Protein AF-A0AAU8MZU2-F1 (afdb_monomer_lite)

Structure (mmCIF, N/CA/C/O backbone):
data_AF-A0AAU8MZU2-F1
#
_entry.id   AF-A0AAU8MZU2-F1
#
loop_
_atom_site.group_PDB
_atom_site.id
_atom_site.type_symbol
_atom_site.label_atom_id
_atom_site.label_alt_id
_atom_site.label_comp_id
_atom_site.label_asym_id
_atom_site.label_entity_id
_atom_site.label_seq_id
_atom_site.pdbx_PDB_ins_code
_atom_site.Cartn_x
_atom_site.Cartn_y
_atom_site.Cartn_z
_atom_site.occupancy
_atom_site.B_iso_or_equiv
_atom_site.auth_seq_id
_atom_site.auth_comp_id
_atom_site.auth_asym_id
_atom_site.auth_atom_id
_atom_site.pdbx_PDB_model_num
ATOM 1 N N . MET A 1 1 ? 0.262 -2.404 -111.225 1.00 44.47 1 MET A N 1
ATOM 2 C CA . MET A 1 1 ? 1.411 -1.613 -111.711 1.00 44.47 1 MET A CA 1
ATOM 3 C C . MET A 1 1 ? 2.663 -2.277 -111.158 1.00 44.47 1 MET A C 1
ATOM 5 O O . MET A 1 1 ? 2.603 -2.754 -110.036 1.00 44.47 1 MET A O 1
ATOM 9 N N . SER A 1 2 ? 3.676 -2.430 -112.000 1.00 45.12 2 SER A N 1
ATOM 10 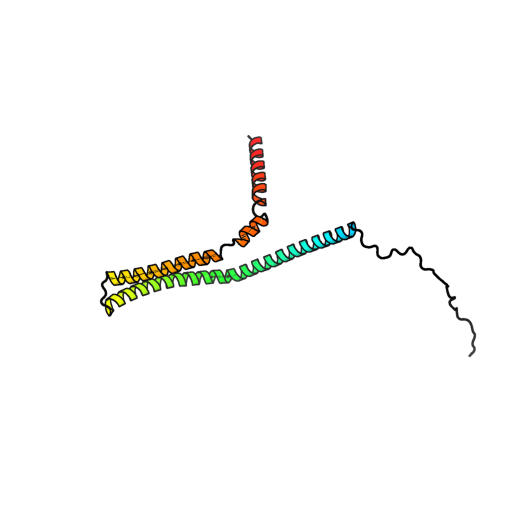C CA . SER A 1 2 ? 4.765 -3.415 -111.975 1.00 45.12 2 SER A CA 1
ATOM 11 C C . SER A 1 2 ? 5.659 -3.497 -110.721 1.00 45.12 2 SER A C 1
ATOM 13 O O . SER A 1 2 ? 5.912 -2.491 -110.067 1.00 45.12 2 SER A O 1
ATOM 15 N N . ASP A 1 3 ? 6.155 -4.718 -110.480 1.00 65.69 3 ASP A N 1
ATOM 16 C CA . ASP A 1 3 ? 7.274 -5.171 -109.615 1.00 65.69 3 ASP A CA 1
ATOM 17 C C . ASP A 1 3 ? 8.635 -4.596 -110.112 1.00 65.69 3 ASP A C 1
ATOM 19 O O . ASP A 1 3 ? 8.694 -4.232 -111.297 1.00 65.69 3 ASP A O 1
ATOM 23 N N . PRO A 1 4 ? 9.727 -4.497 -109.304 1.00 55.31 4 PRO A N 1
ATOM 24 C CA . PRO A 1 4 ? 10.577 -5.682 -109.060 1.00 55.31 4 PRO A CA 1
ATOM 25 C C . PRO A 1 4 ? 11.345 -5.761 -107.703 1.00 55.31 4 PRO A C 1
ATOM 27 O O . PRO A 1 4 ? 11.986 -4.810 -107.267 1.00 55.31 4 PRO A O 1
ATOM 30 N N . HIS A 1 5 ? 11.373 -6.962 -107.106 1.00 52.97 5 HIS A N 1
ATOM 31 C CA . HIS A 1 5 ? 12.570 -7.801 -106.814 1.00 52.97 5 HIS A CA 1
ATOM 32 C C . HIS A 1 5 ? 13.857 -7.095 -106.280 1.00 52.97 5 HIS A C 1
ATOM 34 O O . HIS A 1 5 ? 14.488 -6.348 -107.024 1.00 52.97 5 HIS A O 1
ATOM 40 N N . ARG A 1 6 ? 14.385 -7.346 -105.057 1.00 59.88 6 ARG A N 1
ATOM 41 C CA . ARG A 1 6 ? 15.261 -8.480 -104.606 1.00 59.88 6 ARG A CA 1
ATOM 42 C C . ARG A 1 6 ? 16.044 -8.028 -103.320 1.00 59.88 6 ARG A C 1
ATOM 44 O O . ARG A 1 6 ? 16.143 -6.816 -103.148 1.00 59.88 6 ARG A O 1
ATOM 51 N N . PRO A 1 7 ? 16.823 -8.870 -102.594 1.00 53.62 7 PRO A N 1
ATOM 52 C CA . PRO A 1 7 ? 16.552 -10.109 -101.843 1.00 53.62 7 PRO A CA 1
ATOM 53 C C . PRO A 1 7 ? 16.644 -9.936 -100.304 1.00 53.62 7 PRO A C 1
ATOM 55 O O . PRO A 1 7 ? 17.132 -8.934 -99.796 1.00 53.62 7 PRO A O 1
ATOM 58 N N . ALA A 1 8 ? 16.212 -10.978 -99.591 1.00 55.25 8 ALA A N 1
ATOM 59 C CA . ALA A 1 8 ? 16.469 -11.220 -98.176 1.00 55.25 8 ALA A CA 1
ATOM 60 C C . ALA A 1 8 ? 17.963 -11.462 -97.885 1.00 55.25 8 ALA A C 1
ATOM 62 O O . ALA A 1 8 ? 18.611 -12.225 -98.605 1.00 55.25 8 ALA A O 1
ATOM 63 N N . ASP A 1 9 ? 18.462 -10.860 -96.807 1.00 55.72 9 ASP A N 1
ATOM 64 C CA . ASP A 1 9 ? 19.690 -11.283 -96.139 1.00 55.72 9 ASP A CA 1
ATOM 65 C C . ASP A 1 9 ? 19.346 -12.462 -95.216 1.00 55.72 9 ASP A C 1
ATOM 67 O O . ASP A 1 9 ? 18.682 -12.294 -94.191 1.00 55.72 9 ASP A O 1
ATOM 71 N N . ASP A 1 10 ? 19.764 -13.666 -95.605 1.00 56.38 10 ASP A N 1
ATOM 72 C CA . ASP A 1 10 ? 19.831 -14.816 -94.703 1.00 56.38 10 ASP A CA 1
ATOM 73 C C . ASP A 1 10 ? 20.966 -14.583 -93.688 1.00 56.38 10 ASP A C 1
ATOM 75 O O . ASP A 1 10 ? 22.103 -14.319 -94.097 1.00 56.38 10 ASP A O 1
ATOM 79 N N . PRO A 1 11 ? 20.724 -14.709 -92.371 1.00 58.66 11 PRO A N 1
ATOM 80 C CA . PRO A 1 11 ? 21.806 -14.764 -91.403 1.00 58.66 11 PRO A CA 1
ATOM 81 C C . PRO A 1 11 ? 22.527 -16.112 -91.532 1.00 58.66 11 PRO A C 1
ATOM 83 O O . PRO A 1 11 ? 21.936 -17.177 -91.350 1.00 58.66 11 PRO A O 1
ATOM 86 N N . ALA A 1 12 ? 23.822 -16.061 -91.843 1.00 55.22 12 ALA A N 1
ATOM 87 C CA . ALA A 1 12 ? 24.700 -17.222 -91.777 1.00 55.22 12 ALA A CA 1
ATOM 88 C C . ALA A 1 12 ? 24.710 -17.813 -90.348 1.00 55.22 12 ALA A C 1
ATOM 90 O O . ALA A 1 12 ? 24.671 -17.049 -89.377 1.00 55.22 12 ALA A O 1
ATOM 91 N N . PRO A 1 13 ? 24.776 -19.147 -90.195 1.00 53.62 13 PRO A N 1
ATOM 92 C CA . PRO A 1 13 ? 24.923 -19.775 -88.893 1.00 53.62 13 PRO A CA 1
ATOM 93 C C . PRO A 1 13 ? 26.372 -19.594 -88.431 1.00 53.62 13 PRO A C 1
ATOM 95 O O . PRO A 1 13 ? 27.295 -20.091 -89.073 1.00 53.62 13 PRO A O 1
ATOM 98 N N . ASP A 1 14 ? 26.575 -18.852 -87.343 1.00 52.12 14 ASP A N 1
ATOM 99 C CA . ASP A 1 14 ? 27.867 -18.831 -86.660 1.00 52.12 14 ASP A CA 1
ATOM 100 C C . ASP A 1 14 ? 27.969 -20.090 -85.795 1.00 52.12 14 ASP A C 1
ATOM 102 O O . ASP A 1 14 ? 27.349 -20.222 -84.733 1.00 52.12 14 ASP A O 1
ATOM 106 N N . ASP A 1 15 ? 28.688 -21.061 -86.345 1.00 47.25 15 ASP A N 1
ATOM 107 C CA . ASP A 1 15 ? 29.055 -22.308 -85.709 1.00 47.25 15 ASP A CA 1
ATOM 108 C C . ASP A 1 15 ? 29.971 -22.050 -84.504 1.00 47.25 15 ASP A C 1
ATOM 110 O O . ASP A 1 15 ? 31.074 -21.523 -84.621 1.00 47.25 15 ASP A O 1
ATOM 114 N N . GLY A 1 16 ? 29.560 -22.561 -83.343 1.00 50.94 16 GLY A N 1
ATOM 115 C CA . GLY A 1 16 ? 30.505 -23.134 -82.387 1.00 50.94 16 GLY A CA 1
ATOM 116 C C . GLY A 1 16 ? 31.412 -22.160 -81.634 1.00 50.94 16 GLY A C 1
ATOM 117 O O . GLY A 1 16 ? 32.631 -22.332 -81.627 1.00 50.94 16 GLY A O 1
ATOM 118 N N . ALA A 1 17 ? 30.830 -21.247 -80.855 1.00 45.84 17 ALA A N 1
ATOM 119 C CA . ALA A 1 17 ? 31.526 -20.716 -79.686 1.00 45.84 17 ALA A CA 1
ATOM 120 C C . ALA A 1 17 ? 31.636 -21.825 -78.621 1.00 45.84 17 ALA A C 1
ATOM 122 O O . ALA A 1 17 ? 30.705 -22.090 -77.857 1.00 45.84 17 ALA A O 1
ATOM 123 N N . ALA A 1 18 ? 32.778 -22.514 -78.607 1.00 51.91 18 ALA A N 1
ATOM 124 C CA . ALA A 1 18 ? 33.182 -23.385 -77.510 1.00 51.91 18 ALA A CA 1
ATOM 125 C C . ALA A 1 18 ? 33.052 -22.631 -76.167 1.00 51.91 18 ALA A C 1
ATOM 127 O O . ALA A 1 18 ? 33.383 -21.444 -76.112 1.00 51.91 18 ALA A O 1
ATOM 128 N N . PRO A 1 19 ? 32.586 -23.276 -75.081 1.00 50.50 19 PRO A N 1
ATOM 129 C CA . PRO A 1 19 ? 32.514 -22.621 -73.785 1.00 50.50 19 PRO A CA 1
ATOM 130 C C . PRO A 1 19 ? 33.933 -22.279 -73.321 1.00 50.50 19 PRO A C 1
ATOM 132 O O . PRO A 1 19 ? 34.752 -23.163 -73.071 1.00 50.50 19 PRO A O 1
ATOM 135 N N . ASP A 1 20 ? 34.214 -20.983 -73.237 1.00 51.41 20 ASP A N 1
ATOM 136 C CA . ASP A 1 20 ? 35.425 -20.426 -72.646 1.00 51.41 20 ASP A CA 1
ATOM 137 C C . ASP A 1 20 ? 35.563 -20.929 -71.190 1.00 51.41 20 ASP A C 1
ATOM 139 O O . ASP A 1 20 ? 34.671 -20.677 -70.371 1.00 51.41 20 ASP A O 1
ATOM 143 N N . PRO A 1 21 ? 36.640 -21.651 -70.820 1.00 51.25 21 PRO A N 1
ATOM 144 C CA . PRO A 1 21 ? 36.820 -22.159 -69.462 1.00 51.25 21 PRO A CA 1
ATOM 145 C C . PRO A 1 21 ? 37.228 -21.074 -68.444 1.00 51.25 21 PRO A C 1
ATOM 147 O O . PRO A 1 21 ? 37.642 -21.413 -67.336 1.00 51.25 21 PRO A O 1
ATOM 150 N N . ALA A 1 22 ? 37.108 -19.782 -68.770 1.00 52.62 22 ALA A N 1
ATOM 151 C CA . ALA A 1 22 ? 37.523 -18.679 -67.902 1.00 52.62 22 ALA A CA 1
ATOM 152 C C . ALA A 1 22 ? 36.392 -17.743 -67.433 1.00 52.62 22 ALA A C 1
ATOM 154 O O . ALA A 1 22 ? 36.672 -16.633 -66.977 1.00 52.62 22 ALA A O 1
ATOM 155 N N . ALA A 1 23 ? 35.125 -18.169 -67.451 1.00 48.69 23 ALA A N 1
ATOM 156 C CA . ALA A 1 23 ? 34.105 -17.487 -66.654 1.00 48.69 23 ALA A CA 1
ATOM 157 C C . ALA A 1 23 ? 34.393 -17.754 -65.163 1.00 48.69 23 ALA A C 1
ATOM 159 O O . ALA A 1 23 ? 34.381 -18.919 -64.754 1.00 48.69 23 ALA A O 1
ATOM 160 N N . PRO A 1 24 ? 34.649 -16.736 -64.315 1.00 52.09 24 PRO A N 1
ATOM 161 C CA . PRO A 1 24 ? 34.700 -16.954 -62.881 1.00 52.09 24 PRO A CA 1
ATOM 162 C C . PRO A 1 24 ? 33.301 -17.405 -62.457 1.00 52.09 24 PRO A C 1
ATOM 164 O O . PRO A 1 24 ? 32.392 -16.588 -62.319 1.00 52.09 24 PRO A O 1
ATOM 167 N N . GLY A 1 25 ? 33.114 -18.716 -62.273 1.00 50.75 25 GLY A N 1
ATOM 168 C CA . GLY A 1 25 ? 31.979 -19.236 -61.518 1.00 50.75 25 GLY A CA 1
ATOM 169 C C . GLY A 1 25 ? 31.920 -18.505 -60.176 1.00 50.75 25 GLY A C 1
ATOM 170 O O . GLY A 1 25 ? 32.970 -18.030 -59.730 1.00 50.75 25 GLY A O 1
ATOM 171 N N . PRO A 1 26 ? 30.734 -18.352 -59.556 1.00 55.50 26 PRO A N 1
ATOM 172 C CA . PRO A 1 26 ? 30.577 -17.580 -58.327 1.00 55.50 26 PRO A CA 1
ATOM 173 C C . PRO A 1 26 ? 31.650 -18.023 -57.335 1.00 55.50 26 PRO A C 1
ATOM 175 O O . PRO A 1 26 ? 31.585 -19.131 -56.800 1.00 55.50 26 PRO A O 1
ATOM 178 N N . ARG A 1 27 ? 32.707 -17.207 -57.179 1.00 60.97 27 ARG A N 1
ATOM 179 C CA . ARG A 1 27 ? 33.799 -17.531 -56.268 1.00 60.97 27 ARG A CA 1
ATOM 180 C C . ARG A 1 27 ? 33.132 -17.571 -54.913 1.00 60.97 27 ARG A C 1
ATOM 182 O O . ARG A 1 27 ? 32.550 -16.571 -54.498 1.00 60.97 27 ARG A O 1
ATOM 189 N N . SER A 1 28 ? 33.169 -18.733 -54.271 1.00 60.84 28 SER A N 1
ATOM 190 C CA . SER A 1 28 ? 32.802 -18.850 -52.867 1.00 60.84 28 SER A CA 1
ATOM 191 C C . SER A 1 28 ? 33.482 -17.690 -52.133 1.00 60.84 28 SER A C 1
ATOM 193 O O . SER A 1 28 ? 34.701 -17.551 -52.304 1.00 60.84 28 SER A O 1
ATOM 195 N N . PRO A 1 29 ? 32.718 -16.832 -51.434 1.00 69.88 29 PRO A N 1
ATOM 196 C CA . PRO A 1 29 ? 33.232 -15.585 -50.891 1.00 69.88 29 PRO A CA 1
ATOM 197 C C . PRO A 1 29 ? 34.502 -15.864 -50.100 1.00 69.88 29 PRO A C 1
ATOM 199 O O . PRO A 1 29 ? 34.588 -16.850 -49.358 1.00 69.88 29 PRO A O 1
ATOM 202 N N . SER A 1 30 ? 35.520 -15.033 -50.309 1.00 81.56 30 SER A N 1
ATOM 203 C CA . SER A 1 30 ? 36.749 -15.171 -49.541 1.00 81.56 30 SER A CA 1
ATOM 204 C C . SER A 1 30 ? 36.427 -14.979 -48.055 1.00 81.56 30 SER A C 1
ATOM 206 O O . SER A 1 30 ? 35.519 -14.237 -47.688 1.00 81.56 30 SER A O 1
ATOM 208 N N . ILE A 1 31 ? 37.161 -15.656 -47.172 1.00 82.62 31 ILE A N 1
ATOM 209 C CA . ILE A 1 31 ? 36.933 -15.577 -45.718 1.00 82.62 31 ILE A CA 1
ATOM 210 C C . ILE A 1 31 ? 36.979 -14.124 -45.209 1.00 82.62 31 ILE A C 1
ATOM 212 O O . ILE A 1 31 ? 36.244 -13.769 -44.293 1.00 82.62 31 ILE A O 1
ATOM 216 N N . GLU A 1 32 ? 37.794 -13.273 -45.836 1.00 87.06 32 GLU A N 1
ATOM 217 C CA . GLU A 1 32 ? 37.866 -11.837 -45.550 1.00 87.06 32 GLU A CA 1
ATOM 218 C C . GLU A 1 32 ? 36.572 -11.094 -45.935 1.00 87.06 32 GLU A C 1
ATOM 220 O O . GLU A 1 32 ? 36.116 -10.231 -45.187 1.00 87.06 32 GLU A O 1
ATOM 225 N N . GLU A 1 33 ? 35.946 -11.438 -47.065 1.00 80.88 33 GLU A N 1
ATOM 226 C CA . GLU A 1 33 ? 34.652 -10.876 -47.483 1.00 80.88 33 GLU A CA 1
ATOM 227 C C . GLU A 1 33 ? 33.522 -11.345 -46.562 1.00 80.88 33 GLU A C 1
ATOM 229 O O . GLU A 1 33 ? 32.758 -10.513 -46.080 1.00 80.88 33 GLU A O 1
ATOM 234 N N . ALA A 1 34 ? 33.482 -12.637 -46.218 1.00 84.19 34 ALA A N 1
ATOM 235 C CA . ALA A 1 34 ? 32.515 -13.172 -45.259 1.00 84.19 34 ALA A CA 1
ATOM 236 C C . ALA A 1 34 ? 32.674 -12.533 -43.865 1.00 84.19 34 ALA A C 1
ATOM 238 O O . ALA A 1 34 ? 31.690 -12.234 -43.192 1.00 84.19 34 ALA A O 1
ATOM 239 N N . TYR A 1 35 ? 33.912 -12.269 -43.429 1.00 87.19 35 TYR A N 1
ATOM 240 C CA . TYR A 1 35 ? 34.180 -11.574 -42.169 1.00 87.19 35 TYR A CA 1
ATOM 241 C C . TYR A 1 35 ? 33.708 -10.117 -42.196 1.00 87.19 35 TYR A C 1
ATOM 243 O O . TYR A 1 35 ? 33.117 -9.643 -41.223 1.00 87.19 35 TYR A O 1
ATOM 251 N N . ARG A 1 36 ? 33.938 -9.400 -43.303 1.00 86.38 36 ARG A N 1
ATOM 252 C CA . ARG A 1 36 ? 33.442 -8.026 -43.477 1.00 86.38 36 ARG A CA 1
ATOM 253 C C . ARG A 1 36 ? 31.925 -7.982 -43.479 1.00 86.38 36 ARG A C 1
ATOM 255 O O . ARG A 1 36 ? 31.370 -7.161 -42.764 1.00 86.38 36 ARG A O 1
ATOM 262 N N . GLU A 1 37 ? 31.279 -8.901 -44.183 1.00 87.75 37 GLU A N 1
ATOM 263 C CA . GLU A 1 37 ? 29.823 -9.006 -44.231 1.00 87.75 37 GLU A CA 1
ATOM 264 C C . GLU A 1 37 ? 29.226 -9.287 -42.843 1.00 87.75 37 GLU A C 1
ATOM 266 O O . GLU A 1 37 ? 28.314 -8.587 -42.413 1.00 87.75 37 GLU A O 1
ATOM 271 N N . ILE A 1 38 ? 29.801 -10.223 -42.077 1.00 89.19 38 ILE A N 1
ATOM 272 C CA . ILE A 1 38 ? 29.372 -10.509 -40.695 1.00 89.19 38 ILE A CA 1
ATOM 273 C C . ILE A 1 38 ? 29.588 -9.299 -39.778 1.00 89.19 38 ILE A C 1
ATOM 275 O O . ILE A 1 38 ? 28.743 -8.994 -38.935 1.00 89.19 38 ILE A O 1
ATOM 279 N N . ARG A 1 39 ? 30.719 -8.600 -39.916 1.00 88.44 39 ARG A N 1
ATOM 280 C CA . ARG A 1 39 ? 31.023 -7.402 -39.124 1.00 88.44 39 ARG A CA 1
ATOM 281 C C . ARG A 1 39 ? 30.059 -6.265 -39.447 1.00 88.44 39 ARG A C 1
ATOM 283 O O . ARG A 1 39 ? 29.599 -5.588 -38.529 1.00 88.44 39 ARG A O 1
ATOM 290 N N . ASP A 1 40 ? 29.780 -6.046 -40.723 1.00 91.75 40 ASP A N 1
ATOM 291 C CA . ASP A 1 40 ? 28.937 -4.952 -41.188 1.00 91.75 40 ASP A CA 1
ATOM 292 C C . ASP A 1 40 ? 27.469 -5.235 -40.811 1.00 91.75 40 ASP A C 1
ATOM 294 O O . ASP A 1 40 ? 26.837 -4.387 -40.182 1.00 91.75 40 ASP A O 1
ATOM 298 N N . ALA A 1 41 ? 26.993 -6.475 -40.978 1.00 87.81 41 ALA A N 1
ATOM 299 C CA . ALA A 1 41 ? 25.694 -6.924 -40.466 1.00 87.81 41 ALA A CA 1
ATOM 300 C C . ALA A 1 41 ? 25.595 -6.836 -38.929 1.00 87.81 41 ALA A C 1
ATOM 302 O O . ALA A 1 41 ? 24.558 -6.470 -38.374 1.00 87.81 41 ALA A O 1
ATOM 303 N N . GLY A 1 42 ? 26.680 -7.137 -38.208 1.00 85.06 42 GLY A N 1
ATOM 304 C CA . GLY A 1 42 ? 26.746 -6.979 -36.755 1.00 85.06 42 GLY A CA 1
ATOM 305 C C . GLY A 1 42 ? 26.677 -5.515 -36.316 1.00 85.06 42 GLY A C 1
ATOM 306 O O . GLY A 1 42 ? 26.037 -5.196 -35.311 1.00 85.06 42 GLY A O 1
ATOM 307 N N . ARG A 1 43 ? 27.298 -4.611 -37.080 1.00 89.12 43 ARG A N 1
ATOM 308 C CA . ARG A 1 43 ? 27.250 -3.167 -36.837 1.00 89.12 43 ARG A CA 1
ATOM 309 C C . ARG A 1 43 ? 25.849 -2.611 -37.080 1.00 89.12 43 ARG A C 1
ATOM 311 O O . ARG A 1 43 ? 25.358 -1.863 -36.239 1.00 89.12 43 ARG A O 1
ATOM 318 N N . GLU A 1 44 ? 25.195 -3.033 -38.157 1.00 91.88 44 GLU A N 1
ATOM 319 C CA . GLU A 1 44 ? 23.802 -2.683 -38.451 1.00 91.88 44 GLU A CA 1
ATOM 320 C C . GLU A 1 44 ? 22.841 -3.225 -37.383 1.00 91.88 44 GLU A C 1
ATOM 322 O O . GLU A 1 44 ? 21.963 -2.508 -36.907 1.00 91.88 44 GLU A O 1
ATOM 327 N N . GLY A 1 45 ? 23.045 -4.465 -36.924 1.00 88.69 45 GLY A N 1
ATOM 328 C CA . GLY A 1 45 ? 22.257 -5.056 -35.842 1.00 88.69 45 GLY A CA 1
ATOM 329 C C . GLY A 1 45 ? 22.424 -4.324 -34.506 1.00 88.69 45 GLY A C 1
ATOM 330 O O . GLY A 1 45 ? 21.450 -4.134 -33.775 1.00 88.69 45 GLY A O 1
ATOM 331 N N . LEU A 1 46 ? 23.641 -3.869 -34.193 1.00 90.31 46 LEU A N 1
ATOM 332 C CA . LEU A 1 46 ? 23.902 -3.053 -33.007 1.00 90.31 46 LEU A CA 1
ATOM 333 C C . LEU A 1 46 ? 23.213 -1.688 -33.106 1.00 90.31 46 LEU A C 1
ATOM 335 O O . LEU A 1 46 ? 22.606 -1.238 -32.136 1.00 90.31 46 LEU A O 1
ATOM 339 N N . GLU A 1 47 ? 23.278 -1.044 -34.268 1.00 91.88 47 GLU A N 1
ATOM 340 C CA . GLU A 1 47 ? 22.615 0.237 -34.515 1.00 91.88 47 GLU A CA 1
ATOM 341 C C . GLU A 1 47 ? 21.089 0.109 -34.376 1.00 91.88 47 GLU A C 1
ATOM 343 O O . GLU A 1 47 ? 20.473 0.856 -33.611 1.00 91.88 47 GLU A O 1
ATOM 348 N N . ALA A 1 48 ? 20.497 -0.935 -34.962 1.00 89.56 48 ALA A N 1
ATOM 349 C CA . ALA A 1 48 ? 19.077 -1.253 -34.821 1.00 89.56 48 ALA A CA 1
ATOM 350 C C . ALA A 1 48 ? 18.667 -1.562 -33.367 1.00 89.56 48 ALA A C 1
ATOM 352 O O . ALA A 1 48 ? 17.583 -1.170 -32.916 1.00 89.56 48 ALA A O 1
ATOM 353 N N . ALA A 1 49 ? 19.526 -2.237 -32.599 1.00 89.12 49 ALA A N 1
ATOM 354 C CA . ALA A 1 49 ? 19.286 -2.500 -31.182 1.00 89.12 49 ALA A CA 1
ATOM 355 C C . ALA A 1 49 ? 19.304 -1.206 -30.352 1.00 89.12 49 ALA A C 1
ATOM 357 O O . ALA A 1 49 ? 18.456 -1.020 -29.473 1.00 89.12 49 ALA A O 1
ATOM 358 N N . ILE A 1 50 ? 20.232 -0.290 -30.647 1.00 91.25 50 ILE A N 1
ATOM 359 C CA . ILE A 1 50 ? 20.298 1.021 -29.993 1.00 91.25 50 ILE A CA 1
ATOM 360 C C . ILE A 1 50 ? 19.034 1.830 -30.308 1.00 91.25 50 ILE A C 1
ATOM 362 O O . ILE A 1 50 ? 18.441 2.414 -29.396 1.00 91.25 50 ILE A O 1
ATOM 366 N N . ASP A 1 51 ? 18.583 1.837 -31.560 1.00 92.00 51 ASP A N 1
ATOM 367 C CA . ASP A 1 51 ? 17.375 2.561 -31.963 1.00 92.00 51 ASP A CA 1
ATOM 368 C C . ASP A 1 51 ? 16.107 1.978 -31.340 1.00 92.00 51 ASP A C 1
ATOM 370 O O . ASP A 1 51 ? 15.274 2.722 -30.812 1.00 92.00 51 ASP A O 1
ATOM 374 N N . THR A 1 52 ? 16.008 0.651 -31.267 1.00 90.44 52 THR A N 1
ATOM 375 C CA . THR A 1 52 ? 14.942 -0.034 -30.523 1.00 90.44 52 THR A CA 1
ATOM 376 C C . THR A 1 52 ? 14.955 0.369 -29.044 1.00 90.44 52 THR A C 1
ATOM 378 O O . THR A 1 52 ? 13.910 0.675 -28.465 1.00 90.44 52 THR A O 1
ATOM 381 N N . GLY A 1 53 ? 16.139 0.450 -28.427 1.00 91.44 53 GLY A N 1
ATOM 382 C CA . GLY A 1 53 ? 16.303 0.921 -27.051 1.00 91.44 53 GLY A CA 1
ATOM 383 C C . GLY A 1 53 ? 15.853 2.372 -26.849 1.00 91.44 53 GLY A C 1
ATOM 384 O O . GLY A 1 53 ? 15.166 2.678 -25.869 1.00 91.44 53 GLY A O 1
ATOM 385 N N . ARG A 1 54 ? 16.176 3.275 -27.785 1.00 89.94 54 ARG A N 1
ATOM 386 C CA . ARG A 1 54 ? 15.708 4.673 -27.753 1.00 89.94 54 ARG A CA 1
ATOM 387 C C . ARG A 1 54 ? 14.188 4.768 -27.880 1.00 89.94 54 ARG A C 1
ATOM 389 O O . ARG A 1 54 ? 13.580 5.540 -27.138 1.00 89.94 54 ARG A O 1
ATOM 396 N N . ALA A 1 55 ? 13.578 3.971 -28.755 1.00 92.12 55 ALA A N 1
ATOM 397 C CA . ALA A 1 55 ? 12.127 3.925 -28.928 1.00 92.12 55 ALA A CA 1
ATOM 398 C C . ALA A 1 55 ? 11.414 3.417 -27.661 1.00 92.12 55 ALA A C 1
ATOM 400 O O . ALA A 1 55 ? 10.482 4.062 -27.177 1.00 92.12 55 ALA A O 1
ATOM 401 N N . LEU A 1 56 ? 11.905 2.326 -27.059 1.00 87.19 56 LEU A N 1
ATOM 402 C CA . LEU A 1 56 ? 11.397 1.801 -25.784 1.00 87.19 56 LEU A CA 1
ATOM 403 C C . LEU A 1 56 ? 11.516 2.828 -24.651 1.00 87.19 56 LEU A C 1
ATOM 405 O O . LEU A 1 56 ? 10.587 2.995 -23.861 1.00 87.19 56 LEU A O 1
ATOM 409 N N . ARG A 1 57 ? 12.632 3.564 -24.589 1.00 89.19 57 ARG A N 1
ATOM 410 C CA . ARG A 1 57 ? 12.808 4.659 -23.624 1.00 89.19 57 ARG A CA 1
ATOM 411 C C . ARG A 1 57 ? 11.783 5.773 -23.842 1.00 89.19 57 ARG A C 1
ATOM 413 O O . ARG A 1 57 ? 11.243 6.289 -22.867 1.00 89.19 57 ARG A O 1
ATOM 420 N N . GLY A 1 58 ? 11.517 6.143 -25.093 1.00 91.44 58 GLY A N 1
ATOM 421 C CA . GLY A 1 58 ? 10.498 7.134 -25.440 1.00 91.44 58 GLY A CA 1
ATOM 422 C C . GLY A 1 58 ? 9.102 6.720 -24.970 1.00 91.44 58 GLY A C 1
ATOM 423 O O . GLY A 1 58 ? 8.414 7.519 -24.337 1.00 91.44 58 GLY A O 1
ATOM 424 N N . LEU A 1 59 ? 8.729 5.457 -25.198 1.00 89.56 59 LEU A N 1
ATOM 425 C CA . LEU A 1 59 ? 7.459 4.893 -24.736 1.00 89.56 59 LEU A CA 1
ATOM 426 C C . LEU A 1 59 ? 7.348 4.919 -23.204 1.00 89.56 59 LEU A C 1
ATOM 428 O O . LEU A 1 59 ? 6.373 5.443 -22.680 1.00 89.56 59 LEU A O 1
ATOM 432 N N . LEU A 1 60 ? 8.387 4.479 -22.483 1.00 86.00 60 LEU A N 1
ATOM 433 C CA . LEU A 1 60 ? 8.417 4.519 -21.014 1.00 86.00 60 LEU A CA 1
ATOM 434 C C . LEU A 1 60 ? 8.261 5.937 -20.449 1.00 86.00 60 LEU A C 1
ATOM 436 O O . LEU A 1 60 ? 7.569 6.140 -19.452 1.00 86.00 60 LEU A O 1
ATOM 440 N N . ILE A 1 61 ? 8.905 6.931 -21.069 1.00 88.12 61 ILE A N 1
ATOM 441 C CA . ILE A 1 61 ? 8.759 8.336 -20.666 1.00 88.12 61 ILE A CA 1
ATOM 442 C C . ILE A 1 61 ? 7.321 8.813 -20.915 1.00 88.12 61 ILE A C 1
ATOM 444 O O . ILE A 1 61 ? 6.763 9.520 -20.073 1.00 88.12 61 ILE A O 1
ATOM 448 N N . ALA A 1 62 ? 6.711 8.412 -22.033 1.00 86.69 62 ALA A N 1
ATOM 449 C CA . ALA A 1 62 ? 5.323 8.733 -22.348 1.00 86.69 62 ALA A CA 1
ATOM 450 C C . ALA A 1 62 ? 4.339 8.078 -21.361 1.00 86.69 62 ALA A C 1
ATOM 452 O O . ALA A 1 62 ? 3.458 8.765 -20.842 1.00 86.69 62 ALA A O 1
ATOM 453 N N . ASP A 1 63 ? 4.535 6.803 -21.015 1.00 85.38 63 ASP A N 1
ATOM 454 C CA . ASP A 1 63 ? 3.742 6.099 -19.999 1.00 85.38 63 ASP A CA 1
ATOM 455 C C . ASP A 1 63 ? 3.863 6.774 -18.630 1.00 85.38 63 ASP A C 1
ATOM 457 O O . ASP A 1 63 ? 2.867 6.990 -17.937 1.00 85.38 63 ASP A O 1
ATOM 461 N N . PHE A 1 64 ? 5.072 7.192 -18.246 1.00 77.88 64 PHE A N 1
ATOM 462 C CA . PHE A 1 64 ? 5.289 7.917 -16.996 1.00 77.88 64 PHE A CA 1
ATOM 463 C C . PHE A 1 64 ? 4.620 9.301 -17.004 1.00 77.88 64 PHE A C 1
ATOM 465 O O . PHE A 1 64 ? 4.093 9.749 -15.982 1.00 77.88 64 PHE A O 1
ATOM 472 N N . ALA A 1 65 ? 4.600 9.981 -18.154 1.00 80.56 65 ALA A N 1
ATOM 473 C CA . ALA A 1 65 ? 3.912 11.258 -18.319 1.00 80.56 65 ALA A CA 1
ATOM 474 C C . ALA A 1 65 ? 2.386 11.110 -18.190 1.00 80.56 65 ALA A C 1
ATOM 476 O O . ALA A 1 65 ? 1.769 11.909 -17.482 1.00 80.56 65 ALA A O 1
ATOM 477 N N . LEU A 1 66 ? 1.803 10.066 -18.792 1.00 73.75 66 LEU A N 1
ATOM 478 C CA . LEU A 1 66 ? 0.384 9.717 -18.651 1.00 73.75 66 LEU A CA 1
ATOM 479 C C . LEU A 1 66 ? 0.038 9.313 -17.209 1.00 73.75 66 LEU A C 1
ATOM 481 O O . LEU A 1 66 ? -0.977 9.747 -16.657 1.00 73.75 66 LEU A O 1
ATOM 485 N N . ALA A 1 67 ? 0.906 8.532 -16.562 1.00 79.31 67 ALA A N 1
ATOM 486 C CA . ALA A 1 67 ? 0.715 8.098 -15.185 1.00 79.31 67 ALA A CA 1
ATOM 487 C C . ALA A 1 67 ? 0.759 9.278 -14.206 1.00 79.31 67 ALA A C 1
ATOM 489 O O . ALA A 1 67 ? -0.085 9.361 -13.316 1.00 79.31 67 ALA A O 1
ATOM 490 N N . ARG A 1 68 ? 1.686 10.231 -14.379 1.00 80.50 68 ARG A N 1
ATOM 491 C CA . ARG A 1 68 ? 1.911 11.339 -13.433 1.00 80.50 68 ARG A CA 1
ATOM 492 C C . ARG A 1 68 ? 0.663 12.184 -13.166 1.00 80.50 68 ARG A C 1
A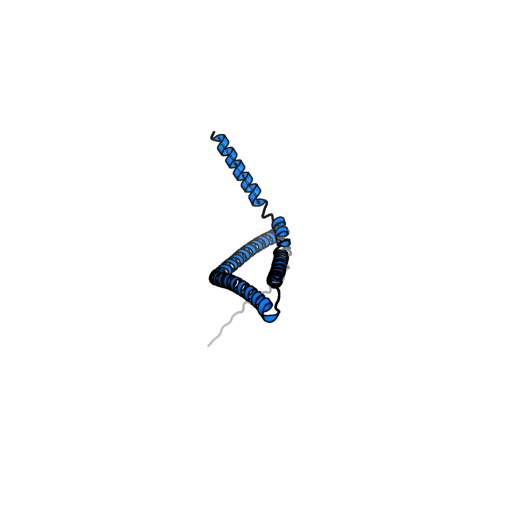TOM 494 O O . ARG A 1 68 ? 0.431 12.561 -12.016 1.00 80.50 68 ARG A O 1
ATOM 501 N N . SER A 1 69 ? -0.159 12.458 -14.181 1.00 72.88 69 SER A N 1
ATOM 502 C CA . SER A 1 69 ? -1.384 13.256 -14.006 1.00 72.88 69 SER A CA 1
ATOM 503 C C . SER A 1 69 ? -2.460 12.546 -13.181 1.00 72.88 69 SER A C 1
ATOM 505 O O . SER A 1 69 ? -3.179 13.194 -12.419 1.00 72.88 69 SER A O 1
ATOM 507 N N . ALA A 1 70 ? -2.559 11.220 -13.292 1.00 80.38 70 ALA A N 1
ATOM 508 C CA . ALA A 1 70 ? -3.503 10.429 -12.507 1.00 80.38 70 ALA A CA 1
ATOM 509 C C . ALA A 1 70 ? -2.943 10.099 -11.114 1.00 80.38 70 ALA A C 1
ATOM 511 O O . ALA A 1 70 ? -3.679 10.148 -10.127 1.00 80.38 70 ALA A O 1
ATOM 512 N N . LEU A 1 71 ? -1.635 9.839 -11.017 1.00 81.69 71 LEU A N 1
ATOM 513 C CA . LEU A 1 71 ? -0.955 9.443 -9.785 1.00 81.69 71 LEU A CA 1
ATOM 514 C C . LEU A 1 71 ? -1.032 10.532 -8.713 1.00 81.69 71 LEU A C 1
ATOM 516 O O . LEU A 1 71 ? -1.306 10.226 -7.559 1.00 81.69 71 LEU A O 1
ATOM 520 N N . GLY A 1 72 ? -0.853 11.804 -9.090 1.00 82.56 72 GLY A N 1
ATOM 521 C CA . GLY A 1 72 ? -0.942 12.920 -8.144 1.00 82.56 72 GLY A CA 1
ATOM 522 C C . GLY A 1 72 ? -2.321 13.015 -7.486 1.00 82.56 72 GLY A C 1
ATOM 523 O O . GLY A 1 72 ? -2.429 13.107 -6.265 1.00 82.56 72 GLY A O 1
ATOM 524 N N . ARG A 1 73 ? -3.393 12.903 -8.281 1.00 87.94 73 ARG A N 1
ATOM 525 C CA . ARG A 1 73 ? -4.773 12.886 -7.765 1.00 87.94 73 ARG A CA 1
ATOM 526 C C . ARG A 1 73 ? -5.064 11.622 -6.960 1.00 87.94 73 ARG A C 1
ATOM 528 O O . ARG A 1 73 ? -5.723 11.709 -5.929 1.00 87.94 73 ARG A O 1
ATOM 535 N N . ALA A 1 74 ? -4.566 10.469 -7.401 1.00 88.94 74 ALA A N 1
ATOM 536 C CA . ALA A 1 74 ? -4.708 9.219 -6.669 1.00 88.94 74 ALA A CA 1
ATOM 537 C C . ALA A 1 74 ? -4.024 9.292 -5.293 1.00 88.94 74 ALA A C 1
ATOM 539 O O . ALA A 1 74 ? -4.641 8.910 -4.308 1.00 88.94 74 ALA A O 1
ATOM 540 N N . LEU A 1 75 ? -2.813 9.854 -5.187 1.00 90.31 75 LEU A N 1
ATOM 541 C CA . LEU A 1 75 ? -2.102 10.036 -3.912 1.00 90.31 75 LEU A CA 1
ATOM 542 C C . LEU A 1 75 ? -2.863 10.929 -2.929 1.00 90.31 75 LEU A C 1
ATOM 544 O O . LEU A 1 75 ? -2.862 10.654 -1.727 1.00 90.31 75 LEU A O 1
ATOM 548 N N . LEU A 1 76 ? -3.528 11.976 -3.427 1.00 94.56 76 LEU A N 1
ATOM 549 C CA . LEU A 1 76 ? -4.390 12.819 -2.598 1.00 94.56 76 LEU A CA 1
ATOM 550 C C . LEU A 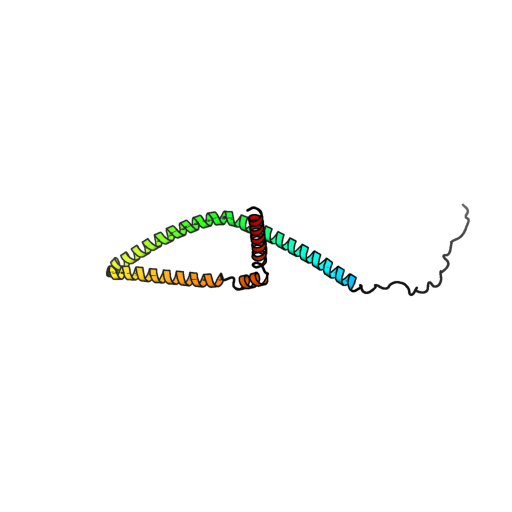1 76 ? -5.561 12.007 -2.037 1.00 94.56 76 LEU A C 1
ATOM 552 O O . LEU A 1 76 ? -5.774 11.997 -0.827 1.00 94.56 76 LEU A O 1
ATOM 556 N N . TRP A 1 77 ? -6.275 11.267 -2.888 1.00 94.12 77 TRP A N 1
ATOM 557 C CA . TRP A 1 77 ? -7.383 10.418 -2.441 1.00 94.12 77 TRP A CA 1
ATOM 558 C C . TRP A 1 77 ? -6.933 9.273 -1.529 1.00 94.12 77 TRP A C 1
ATOM 560 O O . TRP A 1 77 ? -7.624 8.975 -0.561 1.00 94.12 77 TRP A O 1
ATOM 570 N N . VAL A 1 78 ? -5.764 8.674 -1.774 1.00 95.00 78 VAL A N 1
ATOM 571 C CA . VAL A 1 78 ? -5.157 7.668 -0.888 1.00 95.00 78 VAL A CA 1
ATOM 572 C C . VAL A 1 78 ? -4.844 8.278 0.475 1.00 95.00 78 VAL A C 1
ATOM 574 O O . VAL A 1 78 ? -5.189 7.686 1.490 1.00 95.00 78 VAL A O 1
ATOM 577 N N . SER A 1 79 ? -4.266 9.480 0.519 1.00 92.88 79 SER A N 1
ATOM 578 C CA . SER A 1 79 ? -4.016 10.193 1.779 1.00 92.88 79 SER A CA 1
ATOM 579 C C . SER A 1 79 ? -5.314 10.430 2.556 1.00 92.88 79 SER A C 1
ATOM 581 O O . SER A 1 79 ? -5.388 10.120 3.743 1.00 92.88 79 SER A O 1
ATOM 583 N N . VAL A 1 80 ? -6.361 10.912 1.877 1.00 95.50 80 VAL A N 1
ATOM 584 C CA . VAL A 1 80 ? -7.693 11.105 2.476 1.00 95.50 80 VAL A CA 1
ATOM 585 C C . VAL A 1 80 ? -8.248 9.779 3.004 1.00 95.50 80 VAL A C 1
ATOM 587 O O . VAL A 1 80 ? -8.689 9.714 4.150 1.00 95.50 80 VAL A O 1
ATOM 590 N N . ALA A 1 81 ? -8.175 8.707 2.214 1.00 94.50 81 ALA A N 1
ATOM 591 C CA . ALA A 1 81 ? -8.641 7.383 2.611 1.00 94.50 81 ALA A CA 1
ATOM 592 C C . ALA A 1 81 ? -7.872 6.827 3.820 1.00 94.50 81 ALA A C 1
ATOM 594 O O . ALA A 1 81 ? -8.484 6.215 4.690 1.00 94.50 81 ALA A O 1
ATOM 595 N N . ILE A 1 82 ? -6.560 7.072 3.921 1.00 94.75 82 ILE A N 1
ATOM 596 C CA . ILE A 1 82 ? -5.746 6.668 5.076 1.00 94.75 82 ILE A CA 1
ATOM 597 C C . ILE A 1 82 ? -6.186 7.416 6.334 1.00 94.75 82 ILE A C 1
ATOM 599 O O . ILE A 1 82 ? -6.398 6.781 7.364 1.00 94.75 82 ILE A O 1
ATOM 603 N N . VAL A 1 83 ? -6.355 8.742 6.262 1.00 96.69 83 VAL A N 1
ATOM 604 C CA . VAL A 1 83 ? -6.773 9.550 7.420 1.00 96.69 83 VAL A CA 1
ATOM 605 C C . VAL A 1 83 ? -8.152 9.109 7.907 1.00 96.69 83 VAL A C 1
ATOM 607 O O . VAL A 1 83 ? -8.303 8.757 9.074 1.00 96.69 83 VAL A O 1
ATOM 610 N N . PHE A 1 84 ? -9.144 9.039 7.015 1.00 95.00 84 PHE A N 1
ATOM 611 C CA . PHE A 1 84 ? -10.493 8.593 7.380 1.00 95.00 84 PHE A CA 1
ATOM 612 C C . PHE A 1 84 ? -10.540 7.117 7.796 1.00 95.00 84 PHE A C 1
ATOM 614 O O . PHE A 1 84 ? -11.291 6.754 8.703 1.00 95.00 84 PHE A O 1
ATOM 621 N N . GLY A 1 85 ? -9.720 6.260 7.188 1.00 93.94 85 GLY A N 1
ATOM 622 C CA . GLY A 1 85 ? -9.566 4.862 7.585 1.00 93.94 85 GLY A CA 1
ATOM 623 C C . GLY A 1 85 ? -9.025 4.735 9.009 1.00 93.94 85 GLY A C 1
ATOM 624 O O . GLY A 1 85 ? -9.606 4.030 9.829 1.00 93.94 85 GLY A O 1
ATOM 625 N N . ALA A 1 86 ? -7.977 5.488 9.344 1.00 93.50 86 ALA A N 1
ATOM 626 C CA . ALA A 1 86 ? -7.422 5.517 10.693 1.00 93.50 86 ALA A CA 1
ATOM 627 C C . ALA A 1 86 ? -8.422 6.096 11.708 1.00 93.50 86 ALA A C 1
ATOM 629 O O . ALA A 1 86 ? -8.634 5.508 12.768 1.00 93.50 86 ALA A O 1
ATOM 630 N N . SER A 1 87 ? -9.087 7.210 11.382 1.00 94.38 87 SER A N 1
ATOM 631 C CA . SER A 1 87 ? -10.092 7.820 12.261 1.00 94.38 87 SER A CA 1
ATOM 632 C C . SER A 1 87 ? -11.279 6.890 12.516 1.00 94.38 87 SER A C 1
ATOM 634 O O . SER A 1 87 ? -11.691 6.720 13.663 1.00 94.38 87 SER A O 1
ATOM 636 N N . SER A 1 88 ? -11.812 6.250 11.472 1.00 93.50 88 SER A N 1
ATOM 637 C CA . SER A 1 88 ? -12.919 5.298 11.618 1.00 93.50 88 SER A CA 1
ATOM 638 C C . SER A 1 88 ? -12.514 4.055 12.411 1.00 93.50 88 SER A C 1
ATOM 640 O O . SER A 1 88 ? -13.314 3.575 13.207 1.00 93.50 88 SER A O 1
ATOM 642 N N . TRP A 1 89 ? -11.269 3.581 12.285 1.00 94.69 89 TRP A N 1
ATOM 643 C CA . TRP A 1 89 ? -10.752 2.481 13.102 1.00 94.69 89 TRP A CA 1
ATOM 644 C C . TRP A 1 89 ? -10.744 2.816 14.598 1.00 94.69 89 TRP A C 1
ATOM 646 O O .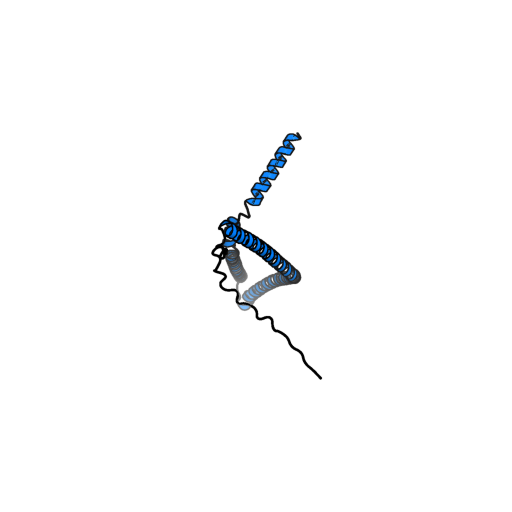 TRP A 1 89 ? -11.178 2.004 15.416 1.00 94.69 89 TRP A O 1
ATOM 656 N N . LEU A 1 90 ? -10.312 4.025 14.971 1.00 92.81 90 LEU A N 1
ATOM 657 C CA . LEU A 1 90 ? -10.347 4.471 16.368 1.00 92.81 90 LEU A CA 1
ATOM 658 C C . LEU A 1 90 ? -11.782 4.538 16.904 1.00 92.81 90 LEU A C 1
ATOM 660 O O . LEU A 1 90 ? -12.045 4.069 18.012 1.00 92.81 90 LEU A O 1
ATOM 664 N N . LEU A 1 91 ? -12.718 5.062 16.106 1.00 91.19 91 LEU A N 1
ATOM 665 C CA . LEU A 1 91 ? -14.140 5.084 16.462 1.00 91.19 91 LEU A CA 1
ATOM 666 C C . LEU A 1 91 ? -14.718 3.670 16.587 1.00 91.19 91 LEU A C 1
ATOM 668 O O . LEU A 1 91 ? -15.483 3.410 17.511 1.00 91.19 91 LEU A O 1
ATOM 672 N N . LEU A 1 92 ? -14.319 2.744 15.712 1.00 93.81 92 LEU A N 1
ATOM 673 C CA . LEU A 1 92 ? -14.718 1.341 15.777 1.00 93.81 92 LEU A CA 1
ATOM 674 C C . LEU A 1 92 ? -14.214 0.675 17.062 1.00 93.81 92 LEU A C 1
ATOM 676 O O . LEU A 1 92 ? -14.976 -0.035 17.710 1.00 93.81 92 LEU A O 1
ATOM 680 N N . MET A 1 93 ? -12.963 0.918 17.464 1.00 93.81 93 MET A N 1
ATOM 681 C CA . MET A 1 93 ? -12.428 0.391 18.725 1.00 93.81 93 MET A CA 1
ATOM 682 C C . MET A 1 93 ? -13.131 1.001 19.941 1.00 93.81 93 MET A C 1
ATOM 684 O O . MET A 1 93 ? -13.454 0.280 20.882 1.00 93.81 93 MET A O 1
ATOM 688 N N . ALA A 1 94 ? -13.431 2.303 19.916 1.00 90.94 94 ALA A N 1
ATOM 689 C CA . ALA A 1 94 ? -14.214 2.946 20.969 1.00 90.94 94 ALA A CA 1
ATOM 690 C C . ALA A 1 94 ? -15.631 2.352 21.063 1.00 90.94 94 ALA A C 1
ATOM 692 O O . ALA A 1 94 ? -16.087 2.021 22.158 1.00 90.94 94 ALA A O 1
ATOM 693 N N . ALA A 1 95 ? -16.296 2.144 19.922 1.00 90.31 95 ALA A N 1
ATOM 694 C CA . ALA A 1 95 ? -17.603 1.497 19.852 1.00 90.31 95 ALA A CA 1
ATOM 695 C C . ALA A 1 95 ? -17.547 0.040 20.338 1.00 90.31 95 ALA A C 1
ATOM 697 O O . ALA A 1 95 ? -18.424 -0.383 21.085 1.00 90.31 95 ALA A O 1
ATOM 698 N N . LEU A 1 96 ? -16.500 -0.711 19.982 1.00 88.62 96 LEU A N 1
ATOM 699 C CA . LEU A 1 96 ? -16.272 -2.072 20.465 1.00 88.62 96 LEU A CA 1
ATOM 700 C C . LEU A 1 96 ? -16.138 -2.101 21.992 1.00 88.62 96 LEU A C 1
ATOM 702 O O . LEU A 1 96 ? -16.806 -2.896 22.647 1.00 88.62 96 LEU A O 1
ATOM 706 N N . ILE A 1 97 ? -15.325 -1.211 22.570 1.00 90.12 97 ILE A N 1
ATOM 707 C CA . ILE A 1 97 ? -15.168 -1.100 24.028 1.00 90.12 97 ILE A CA 1
ATOM 708 C C . ILE A 1 97 ? -16.512 -0.763 24.687 1.00 90.12 97 ILE A C 1
ATOM 710 O O . ILE A 1 97 ? -16.885 -1.408 25.665 1.00 90.12 97 ILE A O 1
ATOM 714 N N . ALA A 1 98 ? -17.256 0.204 24.140 1.00 89.88 98 ALA A N 1
ATOM 715 C CA . ALA A 1 98 ? -18.569 0.585 24.654 1.00 89.88 98 ALA A CA 1
ATOM 716 C C . ALA A 1 98 ? -19.584 -0.571 24.582 1.00 89.88 98 ALA A C 1
ATOM 718 O O . ALA A 1 98 ? -20.344 -0.774 25.525 1.00 89.88 98 ALA A O 1
ATOM 719 N N . LEU A 1 99 ? -19.569 -1.368 23.507 1.00 87.44 99 LEU A N 1
ATOM 720 C CA . LEU A 1 99 ? -20.422 -2.550 23.353 1.00 87.44 99 LEU A CA 1
ATOM 721 C C . LEU A 1 99 ? -20.069 -3.656 24.352 1.00 87.44 99 LEU A C 1
ATOM 723 O O . LEU A 1 99 ? -20.968 -4.234 24.960 1.00 87.44 99 LEU A O 1
ATOM 727 N N . LEU A 1 100 ? -18.780 -3.937 24.557 1.00 87.62 100 LEU A N 1
ATOM 728 C CA . LEU A 1 100 ? -18.332 -4.936 25.533 1.00 87.62 100 LEU A CA 1
ATOM 729 C C . LEU A 1 100 ? -18.697 -4.524 26.967 1.00 87.62 100 LEU A C 1
ATOM 731 O O . LEU A 1 100 ? -19.130 -5.367 27.754 1.00 87.62 100 LEU A O 1
ATOM 735 N N . GLN A 1 101 ? -18.591 -3.233 27.289 1.00 88.06 101 GLN A N 1
ATOM 736 C CA . GLN A 1 101 ? -19.041 -2.714 28.582 1.00 88.06 101 GLN A CA 1
ATOM 737 C C . GLN A 1 101 ? -20.565 -2.760 28.725 1.00 88.06 101 GLN A C 1
ATOM 739 O O . GLN A 1 101 ? -21.063 -3.204 29.755 1.00 88.06 101 GLN A O 1
ATOM 744 N N . GLY A 1 102 ? -21.307 -2.320 27.705 1.00 81.88 102 GLY A N 1
ATOM 745 C CA . GLY A 1 102 ? -22.759 -2.156 27.782 1.00 81.88 102 GLY A CA 1
ATOM 746 C C . GLY A 1 102 ? -23.558 -3.456 27.681 1.00 81.88 102 GLY A C 1
ATOM 747 O O . GLY A 1 102 ? -24.539 -3.619 28.398 1.00 81.88 102 GLY A O 1
ATOM 748 N N . VAL A 1 103 ? -23.160 -4.383 26.805 1.00 77.56 103 VAL A N 1
ATOM 749 C CA . VAL A 1 103 ? -23.932 -5.608 26.517 1.00 77.56 103 VAL A CA 1
ATOM 750 C C . VAL A 1 103 ? -23.409 -6.809 27.302 1.00 77.56 103 VAL A C 1
ATOM 752 O O . VAL A 1 103 ? -24.200 -7.599 27.810 1.00 77.56 103 VAL A O 1
ATOM 755 N N . LEU A 1 104 ? -22.084 -6.960 27.411 1.00 76.19 104 LEU A N 1
ATOM 756 C CA . LEU A 1 104 ? -21.460 -8.114 28.072 1.00 76.19 104 LEU A CA 1
ATOM 757 C C . LEU A 1 104 ? -21.097 -7.845 29.541 1.00 76.19 104 LEU A C 1
ATOM 759 O O . LEU A 1 104 ? -20.674 -8.771 30.234 1.00 76.19 104 LEU A O 1
ATOM 763 N N . GLY A 1 105 ? -21.225 -6.601 30.016 1.00 79.50 105 GLY A N 1
ATOM 764 C CA . GLY A 1 105 ? -20.854 -6.220 31.382 1.00 79.50 105 GLY A CA 1
ATOM 765 C C . GLY A 1 105 ? -19.370 -6.441 31.688 1.00 79.50 105 GLY A C 1
ATOM 766 O O . GLY A 1 105 ? -18.997 -6.635 32.846 1.00 79.50 105 GLY A O 1
ATOM 767 N N . TRP A 1 106 ? -18.515 -6.478 30.661 1.00 80.62 106 TRP A N 1
ATOM 768 C CA . TRP A 1 106 ? -17.087 -6.708 30.846 1.00 80.62 106 TRP A CA 1
ATOM 769 C C . TRP A 1 106 ? -16.440 -5.577 31.638 1.00 80.62 106 TRP A C 1
ATOM 771 O O . TRP A 1 106 ? -16.812 -4.407 31.524 1.00 80.62 106 TRP A O 1
ATOM 781 N N . SER A 1 107 ? -15.411 -5.926 32.414 1.00 85.62 107 SER A N 1
ATOM 782 C CA . SE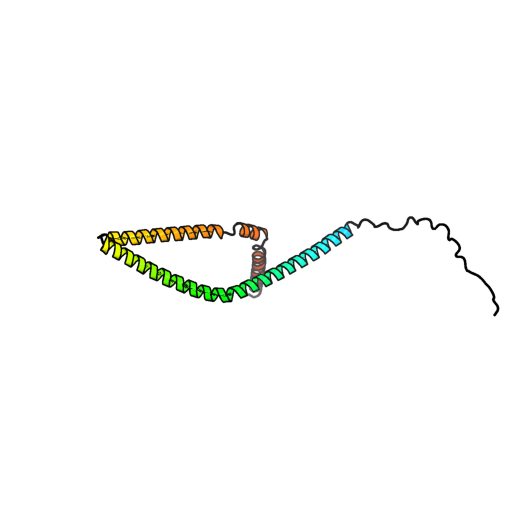R A 1 107 ? -14.627 -4.927 33.132 1.00 85.62 107 SER A CA 1
ATOM 783 C C . SER A 1 107 ? -13.970 -3.952 32.151 1.00 85.62 107 SER A C 1
ATOM 785 O O . SER A 1 107 ? -13.658 -4.284 30.999 1.00 85.62 107 SER A O 1
ATOM 787 N N . TRP A 1 108 ? -13.737 -2.730 32.628 1.00 83.69 108 TRP A N 1
ATOM 788 C CA . TRP A 1 108 ? -13.084 -1.675 31.855 1.00 83.69 108 TRP A CA 1
ATOM 789 C C . TRP A 1 108 ? -11.736 -2.150 31.291 1.00 83.69 108 TRP A C 1
ATOM 791 O O . TRP A 1 108 ? -11.464 -1.996 30.100 1.00 83.69 108 TRP A O 1
ATOM 801 N N . LEU A 1 109 ? -10.959 -2.848 32.128 1.00 87.88 109 LEU A N 1
ATOM 802 C CA . LEU A 1 109 ? -9.673 -3.431 31.756 1.00 87.88 109 LEU A CA 1
ATOM 803 C C . LEU A 1 109 ? -9.823 -4.519 30.684 1.00 87.88 109 LEU A C 1
ATOM 805 O O . LEU A 1 109 ? -9.110 -4.481 29.690 1.00 87.88 109 LEU A O 1
ATOM 809 N N . GLY A 1 110 ? -10.780 -5.443 30.836 1.00 84.44 110 GLY A N 1
ATOM 810 C CA . GLY A 1 110 ? -10.991 -6.534 29.878 1.00 84.44 110 GLY A CA 1
ATOM 811 C C . GLY A 1 110 ? -11.367 -6.034 28.482 1.00 84.44 110 GLY A C 1
ATOM 812 O O . GLY A 1 110 ? -10.845 -6.521 27.480 1.00 84.44 110 GLY A O 1
ATOM 813 N N . SER A 1 111 ? -12.207 -5.000 28.415 1.00 86.06 111 SER A N 1
ATOM 814 C CA . SER A 1 111 ? -12.607 -4.379 27.147 1.00 86.06 111 SER A CA 1
ATOM 815 C C . SER A 1 111 ? -11.427 -3.686 26.455 1.00 86.06 111 SER A C 1
ATOM 817 O O . SER A 1 111 ? -11.219 -3.865 25.253 1.00 86.06 111 SER A O 1
ATOM 819 N N . MET A 1 112 ? -10.605 -2.945 27.212 1.00 86.31 112 MET A N 1
ATOM 820 C CA . MET A 1 112 ? -9.394 -2.318 26.671 1.00 86.31 112 MET A CA 1
ATOM 821 C C . MET A 1 112 ? -8.347 -3.350 26.245 1.00 86.31 112 MET A C 1
ATOM 823 O O . MET A 1 112 ? -7.749 -3.200 25.181 1.00 86.31 112 MET A O 1
ATOM 827 N N . SER A 1 113 ? -8.149 -4.418 27.023 1.00 87.00 113 SER A N 1
ATOM 828 C CA . SER A 1 113 ? -7.227 -5.504 26.681 1.00 87.00 113 SER A CA 1
ATOM 829 C C . SER A 1 113 ? -7.644 -6.231 25.403 1.00 87.00 113 SER A C 1
ATOM 831 O O . SER A 1 113 ? -6.782 -6.551 24.590 1.00 87.00 113 SER A O 1
ATOM 833 N N . ALA A 1 114 ? -8.943 -6.445 25.178 1.00 86.44 114 ALA A N 1
ATOM 834 C CA . ALA A 1 114 ? -9.434 -7.050 23.941 1.00 86.44 114 ALA A CA 1
ATOM 835 C C . ALA A 1 114 ? -9.209 -6.148 22.719 1.00 86.44 114 ALA A C 1
ATOM 837 O O . ALA A 1 114 ? -8.691 -6.613 21.703 1.00 86.44 114 ALA A O 1
ATOM 838 N N . ALA A 1 115 ? -9.527 -4.854 22.823 1.00 90.19 115 ALA A N 1
ATOM 839 C CA . ALA A 1 115 ? -9.268 -3.893 21.750 1.00 90.19 115 ALA A CA 1
ATOM 840 C C . ALA A 1 115 ? -7.762 -3.760 21.445 1.00 90.19 115 ALA A C 1
ATOM 842 O O . ALA A 1 115 ? -7.353 -3.735 20.279 1.00 90.19 115 ALA A O 1
ATOM 843 N N . ALA A 1 116 ? -6.924 -3.735 22.488 1.00 87.25 116 ALA A N 1
ATOM 844 C CA . ALA A 1 116 ? -5.472 -3.715 22.355 1.00 87.25 116 ALA A CA 1
ATOM 845 C C . ALA A 1 116 ? -4.947 -5.000 21.699 1.00 87.25 116 ALA A C 1
ATOM 847 O O . ALA A 1 116 ? -4.153 -4.924 20.764 1.00 87.25 116 ALA A O 1
ATOM 848 N N . GLY A 1 117 ? -5.430 -6.169 22.129 1.00 92.12 117 GLY A N 1
ATOM 849 C CA . GLY A 1 117 ? -5.062 -7.461 21.551 1.00 92.12 117 GLY A CA 1
ATOM 850 C C . GLY A 1 117 ? -5.422 -7.562 20.069 1.00 92.12 117 GLY A C 1
ATOM 851 O O . GLY A 1 117 ? -4.585 -7.959 19.258 1.00 92.12 117 GLY A O 1
ATOM 852 N N . LEU A 1 118 ? -6.627 -7.123 19.692 1.00 92.06 118 LEU A N 1
ATOM 853 C CA . LEU A 1 118 ? -7.057 -7.080 18.293 1.00 92.06 118 LEU A CA 1
ATOM 854 C C . LEU A 1 118 ? -6.174 -6.142 17.458 1.00 92.06 118 LEU A C 1
ATOM 856 O O . LEU A 1 118 ? -5.740 -6.507 16.366 1.00 92.06 118 LEU A O 1
ATOM 860 N N . SER A 1 119 ? -5.858 -4.960 17.988 1.00 90.81 119 SER A N 1
ATOM 861 C CA . SER A 1 119 ? -4.976 -3.999 17.318 1.00 90.81 119 SER A CA 1
ATOM 862 C C . SER A 1 119 ? -3.564 -4.558 17.131 1.00 90.81 119 SER A C 1
ATOM 864 O O . SER A 1 119 ? -2.975 -4.398 16.062 1.00 90.81 119 SER A O 1
ATOM 866 N N . LEU A 1 120 ? -3.040 -5.270 18.133 1.00 92.25 120 LEU A N 1
ATOM 867 C CA . LEU A 1 120 ? -1.733 -5.917 18.058 1.00 92.25 120 LEU A CA 1
ATOM 868 C C . LEU A 1 120 ? -1.713 -7.020 16.991 1.00 92.25 120 LEU A C 1
ATOM 870 O O . LEU A 1 120 ? -0.756 -7.117 16.227 1.00 92.25 120 LEU A O 1
ATOM 874 N N . ALA A 1 121 ? -2.781 -7.816 16.903 1.00 93.06 121 ALA A N 1
ATOM 875 C CA . ALA A 1 121 ? -2.912 -8.864 15.896 1.00 93.06 121 ALA A CA 1
ATOM 876 C C . ALA A 1 121 ? -2.936 -8.282 14.475 1.00 93.06 121 ALA A C 1
ATOM 878 O O . ALA A 1 121 ? -2.190 -8.736 13.607 1.00 93.06 121 ALA A O 1
ATOM 879 N N . VAL A 1 122 ? -3.736 -7.236 14.241 1.00 93.06 122 VAL A N 1
ATOM 880 C CA . VAL A 1 122 ? -3.783 -6.545 12.941 1.00 93.06 122 VAL A CA 1
ATOM 881 C C . VAL A 1 122 ? -2.423 -5.931 12.598 1.00 93.06 122 VAL A C 1
ATOM 883 O O . VAL A 1 122 ? -1.957 -6.079 11.468 1.00 93.06 122 VAL A O 1
ATOM 886 N N . ALA A 1 123 ? -1.746 -5.305 13.565 1.00 90.69 123 ALA A N 1
ATOM 887 C CA . ALA A 1 123 ? -0.407 -4.756 13.367 1.00 90.69 123 ALA A CA 1
ATOM 888 C C . ALA A 1 123 ? 0.617 -5.847 13.009 1.00 90.69 123 ALA A C 1
ATOM 890 O O . ALA A 1 123 ? 1.387 -5.675 12.064 1.00 90.69 123 ALA A O 1
ATOM 891 N N . ALA A 1 124 ? 0.591 -6.991 13.698 1.00 91.06 124 ALA A N 1
ATOM 892 C CA . ALA A 1 124 ? 1.464 -8.125 13.407 1.00 91.06 124 ALA A CA 1
ATOM 893 C C . ALA A 1 124 ? 1.234 -8.674 11.990 1.00 91.06 124 ALA A C 1
ATOM 895 O O . ALA A 1 124 ? 2.196 -8.907 11.257 1.00 91.06 124 ALA A O 1
ATOM 896 N N . VAL A 1 125 ? -0.028 -8.807 11.564 1.00 94.25 125 VAL A N 1
ATOM 897 C CA . VAL A 1 125 ? -0.374 -9.201 10.188 1.00 94.25 125 VAL A CA 1
ATOM 898 C C . VAL A 1 125 ? 0.120 -8.163 9.179 1.00 94.25 125 VAL A C 1
ATOM 900 O O . VAL A 1 125 ? 0.653 -8.539 8.136 1.00 94.25 125 VAL A O 1
ATOM 903 N N . GLY A 1 126 ? -0.006 -6.870 9.486 1.00 91.81 126 GLY A N 1
ATOM 904 C CA . GLY A 1 126 ? 0.506 -5.785 8.650 1.00 91.81 126 GLY A CA 1
ATOM 905 C C . GLY A 1 126 ? 2.023 -5.855 8.462 1.00 91.81 126 GLY A C 1
ATOM 906 O O . GLY A 1 126 ? 2.505 -5.819 7.330 1.00 91.81 126 GLY A O 1
ATOM 907 N N . VAL A 1 127 ? 2.773 -6.038 9.553 1.00 91.12 127 VAL A N 1
ATOM 908 C CA . VAL A 1 127 ? 4.235 -6.218 9.518 1.00 91.12 127 VAL A CA 1
ATOM 909 C C . VAL A 1 127 ? 4.612 -7.471 8.731 1.00 91.12 127 VAL A C 1
ATOM 911 O O . VAL A 1 127 ? 5.477 -7.408 7.859 1.00 91.12 127 VAL A O 1
ATOM 914 N N . TRP A 1 128 ? 3.937 -8.595 8.979 1.00 92.94 128 TRP A N 1
ATOM 915 C CA . TRP A 1 128 ? 4.180 -9.839 8.252 1.00 92.94 128 TRP A CA 1
ATOM 916 C C . TRP A 1 128 ? 3.946 -9.674 6.746 1.00 92.94 128 TRP A C 1
ATOM 918 O O . TRP A 1 128 ? 4.800 -10.041 5.937 1.00 92.94 128 TRP A O 1
ATOM 928 N N . ARG A 1 129 ? 2.834 -9.039 6.357 1.00 93.44 129 ARG A N 1
ATOM 929 C CA . ARG A 1 129 ? 2.538 -8.726 4.954 1.00 93.44 129 ARG A CA 1
ATOM 930 C C . ARG A 1 129 ? 3.578 -7.796 4.340 1.00 93.44 129 ARG A C 1
ATOM 932 O O . ARG A 1 129 ? 3.946 -8.019 3.191 1.00 93.44 129 ARG A O 1
ATOM 939 N N . ALA A 1 130 ? 4.058 -6.793 5.074 1.00 86.62 130 ALA A N 1
ATOM 940 C CA . ALA A 1 130 ? 5.094 -5.887 4.590 1.00 86.62 130 ALA A CA 1
ATOM 941 C C . ALA A 1 130 ? 6.403 -6.638 4.305 1.00 86.62 130 ALA A C 1
ATOM 943 O O . ALA A 1 130 ? 6.946 -6.511 3.210 1.00 86.62 130 ALA A O 1
ATOM 944 N N . ILE A 1 131 ? 6.867 -7.473 5.243 1.00 87.31 131 ILE A N 1
ATOM 945 C CA . ILE A 1 131 ? 8.074 -8.297 5.068 1.00 87.31 131 ILE A CA 1
ATOM 946 C C . ILE A 1 131 ? 7.923 -9.217 3.851 1.00 87.31 131 ILE A C 1
ATOM 948 O O . ILE A 1 131 ? 8.803 -9.244 2.994 1.00 87.31 131 ILE A O 1
ATOM 952 N N . HIS A 1 132 ? 6.783 -9.897 3.728 1.00 85.25 132 HIS A N 1
ATOM 953 C CA . HIS A 1 132 ? 6.509 -10.800 2.612 1.00 85.25 132 HIS A CA 1
ATOM 954 C C . HIS A 1 132 ? 6.449 -10.066 1.259 1.00 85.25 132 HIS A C 1
ATOM 956 O O . HIS A 1 132 ? 6.957 -10.554 0.255 1.00 85.25 132 HIS A O 1
ATOM 962 N N . TYR A 1 133 ? 5.883 -8.855 1.203 1.00 81.88 133 TYR A N 1
ATOM 963 C CA . TYR A 1 133 ? 5.931 -8.039 -0.016 1.00 81.88 133 TYR A CA 1
ATOM 964 C C . TYR A 1 133 ? 7.359 -7.627 -0.381 1.00 81.88 133 TYR A C 1
ATOM 966 O O . TYR A 1 133 ? 7.718 -7.671 -1.556 1.00 81.88 133 TYR A O 1
ATOM 974 N N . PHE A 1 134 ? 8.190 -7.290 0.610 1.00 76.56 134 PHE A N 1
ATOM 975 C CA . PHE A 1 134 ? 9.602 -6.970 0.391 1.00 76.56 134 PHE A CA 1
ATOM 976 C C . PHE A 1 134 ? 10.406 -8.139 -0.183 1.00 76.56 134 PHE A C 1
ATOM 978 O O . PHE A 1 134 ? 11.398 -7.905 -0.875 1.00 76.56 134 PHE A O 1
ATOM 985 N N . GLU A 1 135 ? 10.003 -9.384 0.068 1.00 78.06 135 GLU A N 1
ATOM 986 C CA . GLU A 1 135 ? 10.635 -10.560 -0.537 1.00 78.06 135 GLU A CA 1
ATOM 987 C C . GLU A 1 135 ? 10.449 -10.585 -2.059 1.00 78.06 135 GLU A C 1
ATOM 989 O O . GLU A 1 135 ? 11.404 -10.886 -2.776 1.00 78.06 135 GLU A O 1
ATOM 994 N N . TYR A 1 136 ? 9.289 -10.154 -2.564 1.00 70.12 136 TYR A N 1
ATOM 995 C CA . TYR A 1 136 ? 9.027 -10.056 -4.004 1.00 70.12 136 TYR A CA 1
ATOM 996 C C . TYR A 1 136 ? 9.730 -8.877 -4.682 1.00 70.12 136 TYR A C 1
ATOM 998 O O . TYR A 1 136 ? 10.011 -8.932 -5.877 1.00 70.12 136 TYR A O 1
ATOM 1006 N N . THR A 1 137 ? 10.065 -7.821 -3.937 1.00 67.12 137 THR A N 1
ATOM 1007 C CA . THR A 1 137 ? 10.770 -6.646 -4.476 1.00 67.12 137 THR A CA 1
ATOM 1008 C C . THR A 1 137 ? 12.287 -6.799 -4.481 1.00 67.12 137 THR A C 1
ATOM 1010 O O . THR A 1 137 ? 12.996 -5.927 -4.997 1.00 67.12 137 THR A O 1
ATOM 1013 N N . ARG A 1 138 ? 12.840 -7.888 -3.926 1.00 62.38 138 ARG A N 1
ATOM 1014 C CA . ARG A 1 138 ? 14.278 -8.132 -4.033 1.00 62.38 138 ARG A CA 1
ATOM 1015 C C . ARG A 1 138 ? 14.608 -8.518 -5.468 1.00 62.38 138 ARG A C 1
ATOM 1017 O O . ARG A 1 138 ? 14.529 -9.677 -5.861 1.00 62.38 138 ARG A O 1
ATOM 1024 N N . LEU A 1 139 ? 15.090 -7.535 -6.221 1.00 58.69 139 LEU A N 1
ATOM 1025 C CA . LEU A 1 139 ? 15.736 -7.676 -7.526 1.00 58.69 139 LEU A CA 1
ATOM 1026 C C . LEU A 1 139 ? 17.073 -8.440 -7.411 1.00 58.69 139 LEU A C 1
ATOM 1028 O O . LEU A 1 139 ? 18.126 -7.967 -7.833 1.00 58.69 139 LEU A O 1
ATOM 1032 N N . HIS A 1 140 ? 17.072 -9.617 -6.784 1.00 63.28 140 HIS A N 1
ATOM 1033 C CA . HIS A 1 140 ? 18.251 -10.461 -6.633 1.00 63.28 140 HIS A CA 1
ATOM 1034 C C . HIS A 1 140 ? 18.775 -10.930 -7.989 1.00 63.28 140 HIS A C 1
ATOM 1036 O O . HIS A 1 140 ? 19.988 -11.066 -8.140 1.00 63.28 140 HIS A O 1
ATOM 1042 N N . ALA A 1 141 ? 17.886 -11.121 -8.969 1.00 59.84 141 ALA A N 1
ATOM 1043 C CA . ALA A 1 141 ? 18.247 -11.402 -10.354 1.00 59.84 141 ALA A CA 1
ATOM 1044 C C . ALA A 1 141 ? 18.852 -10.163 -11.032 1.00 59.84 141 ALA A C 1
ATOM 1046 O O . ALA A 1 141 ? 19.973 -10.234 -11.530 1.00 59.84 141 ALA A O 1
ATOM 1047 N N . THR A 1 142 ? 18.192 -9.005 -10.944 1.00 65.56 142 THR A N 1
ATOM 1048 C CA . THR A 1 142 ? 18.652 -7.767 -11.592 1.00 65.56 142 THR A CA 1
ATOM 1049 C C . THR A 1 142 ? 19.941 -7.230 -10.979 1.00 65.56 142 THR A C 1
ATOM 1051 O O . THR A 1 142 ? 20.804 -6.792 -11.720 1.00 65.56 142 THR A O 1
ATOM 1054 N N . ARG A 1 143 ? 20.166 -7.336 -9.658 1.00 65.81 143 ARG A N 1
ATOM 1055 C CA . ARG A 1 143 ? 21.471 -7.001 -9.042 1.00 65.81 143 ARG A CA 1
ATOM 1056 C C . ARG A 1 143 ? 22.586 -7.919 -9.523 1.00 65.81 143 ARG A C 1
ATOM 1058 O O . ARG A 1 143 ? 23.708 -7.463 -9.715 1.00 65.81 143 ARG A O 1
ATOM 1065 N N . ARG A 1 144 ? 22.297 -9.213 -9.705 1.00 68.25 144 ARG A N 1
ATOM 1066 C CA . ARG A 1 144 ? 23.270 -10.159 -10.269 1.00 68.25 144 ARG A CA 1
ATOM 1067 C C . ARG A 1 144 ? 23.549 -9.852 -11.740 1.00 68.25 144 ARG A C 1
ATOM 1069 O O . ARG A 1 144 ? 24.688 -9.986 -12.163 1.00 68.25 144 ARG A O 1
ATOM 1076 N N . GLN A 1 145 ? 22.537 -9.426 -12.492 1.00 68.12 145 GLN A N 1
ATOM 1077 C CA . GLN A 1 145 ? 22.652 -9.072 -13.908 1.00 68.12 145 GLN A CA 1
ATOM 1078 C C . GLN A 1 145 ? 23.349 -7.720 -14.120 1.00 68.12 145 GLN A C 1
ATOM 1080 O O . GLN A 1 145 ? 24.242 -7.643 -14.950 1.00 68.12 145 GLN A O 1
ATOM 1085 N N . LEU A 1 146 ? 23.051 -6.700 -13.313 1.00 70.38 146 LEU A N 1
ATOM 1086 C CA . LEU A 1 146 ? 23.741 -5.403 -13.313 1.00 70.38 146 LEU A CA 1
ATOM 1087 C C . LEU A 1 146 ? 25.223 -5.550 -12.959 1.00 70.38 146 LEU A C 1
ATOM 1089 O O . LEU A 1 146 ? 26.071 -4.994 -13.648 1.00 70.38 146 LEU A O 1
ATOM 1093 N N . ARG A 1 147 ? 25.549 -6.380 -11.958 1.00 70.06 147 ARG A N 1
ATOM 1094 C CA . ARG A 1 147 ? 26.948 -6.708 -11.633 1.00 70.06 147 ARG A CA 1
ATOM 1095 C C . ARG A 1 147 ? 27.665 -7.464 -12.752 1.00 70.06 147 ARG A C 1
ATOM 1097 O O . ARG A 1 147 ? 28.859 -7.280 -12.921 1.00 70.06 147 ARG A O 1
ATOM 1104 N N . ARG A 1 148 ? 26.960 -8.304 -13.520 1.00 71.19 148 ARG A N 1
ATOM 1105 C CA . ARG A 1 148 ? 27.531 -8.992 -14.694 1.00 71.19 148 ARG A CA 1
ATOM 1106 C C . ARG A 1 148 ? 27.692 -8.076 -15.912 1.00 71.19 148 ARG A C 1
ATOM 1108 O O . ARG A 1 148 ? 28.482 -8.402 -16.784 1.00 71.19 148 ARG A O 1
ATOM 1115 N N . LEU A 1 149 ? 26.958 -6.963 -15.970 1.00 68.44 149 LEU A N 1
ATOM 1116 C CA . LEU A 1 149 ? 26.997 -5.977 -17.057 1.00 68.44 149 LEU A CA 1
ATOM 1117 C C . LEU A 1 149 ? 28.013 -4.841 -16.826 1.00 68.44 149 LEU A C 1
ATOM 1119 O O . LEU A 1 149 ? 28.095 -3.943 -17.654 1.00 68.44 149 LEU A O 1
ATOM 1123 N N . GLY A 1 150 ? 28.774 -4.849 -15.724 1.00 62.75 150 GLY A N 1
ATOM 1124 C CA . GLY A 1 150 ? 29.822 -3.846 -15.462 1.00 62.75 150 GLY A CA 1
ATOM 1125 C C . GLY A 1 150 ? 29.315 -2.437 -15.111 1.00 62.75 150 GLY A C 1
ATOM 1126 O O . GLY A 1 150 ? 30.115 -1.519 -14.965 1.00 62.75 150 GLY A O 1
ATOM 1127 N N . LEU A 1 151 ? 28.001 -2.262 -14.925 1.00 58.97 151 LEU A N 1
ATOM 1128 C CA . LEU A 1 151 ? 27.327 -1.019 -14.507 1.00 58.97 151 LEU A CA 1
ATOM 1129 C C . LEU A 1 151 ? 27.566 -0.717 -13.011 1.00 58.97 151 LEU A C 1
ATOM 1131 O O . LEU A 1 151 ? 26.639 -0.668 -12.203 1.00 58.97 151 LEU A O 1
ATOM 1135 N N . GLY A 1 152 ? 28.837 -0.594 -12.641 1.00 56.06 152 GLY A N 1
ATOM 1136 C CA . GLY A 1 152 ? 29.320 -0.271 -11.299 1.00 56.06 152 GLY A CA 1
ATOM 1137 C C . GLY A 1 152 ? 30.819 0.039 -11.272 1.00 56.06 152 GLY A C 1
ATOM 1138 O O . GLY A 1 152 ? 31.224 0.897 -10.505 1.00 56.06 152 GLY A O 1
ATOM 1139 N N . ASP A 1 153 ? 31.604 -0.581 -12.159 1.00 57.03 153 ASP A N 1
ATOM 1140 C CA . ASP A 1 153 ? 33.063 -0.371 -12.260 1.00 57.03 153 ASP A CA 1
ATOM 1141 C C . ASP A 1 153 ? 33.423 0.822 -13.164 1.00 57.03 153 ASP A C 1
ATOM 1143 O O . ASP A 1 153 ? 34.401 1.526 -12.938 1.00 57.03 153 ASP A O 1
ATOM 1147 N N . LEU A 1 154 ? 32.604 1.087 -14.191 1.00 54.12 154 LEU A N 1
ATOM 1148 C CA . LEU A 1 154 ? 32.922 2.078 -15.229 1.00 54.12 154 LEU A CA 1
ATOM 1149 C C . LEU A 1 154 ? 32.934 3.532 -14.720 1.00 54.12 154 LEU A C 1
ATOM 1151 O O . LEU A 1 154 ? 33.646 4.360 -15.286 1.00 54.12 154 LEU A O 1
ATOM 1155 N N . ASP A 1 155 ? 32.180 3.833 -13.658 1.00 59.69 155 ASP A N 1
ATOM 1156 C CA . ASP A 1 155 ? 32.108 5.178 -13.074 1.00 59.69 155 ASP A CA 1
ATOM 1157 C C . ASP A 1 155 ? 33.130 5.383 -11.942 1.00 59.69 155 ASP A C 1
ATOM 1159 O O . ASP A 1 155 ? 33.642 6.492 -11.794 1.00 59.69 155 ASP A O 1
ATOM 1163 N N . GLU A 1 156 ? 33.467 4.348 -11.162 1.00 60.00 156 GLU A N 1
ATOM 1164 C CA . GLU A 1 156 ? 34.419 4.470 -10.046 1.00 60.00 156 GLU A CA 1
ATOM 1165 C C . GLU A 1 156 ? 35.852 4.672 -10.552 1.00 60.00 156 GLU A C 1
ATOM 1167 O O . GLU A 1 156 ? 36.515 5.612 -10.113 1.00 60.00 156 GLU A O 1
ATOM 1172 N N . ASP A 1 157 ? 36.295 3.907 -11.554 1.00 65.00 157 ASP A N 1
ATOM 1173 C CA . ASP A 1 157 ? 37.641 4.050 -12.123 1.00 65.00 157 ASP A CA 1
ATOM 1174 C C . ASP A 1 157 ? 37.833 5.399 -12.842 1.00 65.00 157 ASP A C 1
ATOM 1176 O O . ASP A 1 157 ? 38.869 6.056 -12.692 1.00 65.00 157 ASP A O 1
ATOM 1180 N N . GLN A 1 158 ? 36.823 5.867 -13.593 1.00 68.00 158 GLN A N 1
ATOM 1181 C CA . GLN A 1 158 ? 36.877 7.180 -14.250 1.00 68.00 158 GLN A CA 1
ATOM 1182 C C . GLN A 1 158 ? 36.814 8.342 -13.255 1.00 68.00 158 GLN A C 1
ATOM 1184 O O . GLN A 1 158 ? 37.534 9.332 -13.427 1.00 68.00 158 GLN A O 1
ATOM 1189 N N . LEU A 1 159 ? 35.984 8.237 -12.214 1.00 70.12 159 LEU A N 1
ATOM 1190 C CA . LEU A 1 159 ? 35.894 9.243 -11.158 1.00 70.12 159 LEU A CA 1
ATOM 1191 C C . LEU A 1 159 ? 37.195 9.303 -10.354 1.00 70.12 159 LEU A C 1
ATOM 1193 O O . LEU A 1 159 ? 37.696 10.390 -10.073 1.00 70.12 159 LEU A O 1
ATOM 1197 N N . GLN A 1 160 ? 37.783 8.151 -10.038 1.00 72.38 160 GLN A N 1
ATOM 1198 C CA . GLN A 1 160 ? 39.040 8.053 -9.305 1.00 72.38 160 GLN A CA 1
ATOM 1199 C C . GLN A 1 160 ? 40.216 8.597 -10.127 1.00 72.38 160 GLN A C 1
ATOM 1201 O O . GLN A 1 160 ? 41.045 9.333 -9.588 1.00 72.38 160 GLN A O 1
ATOM 1206 N N . ALA A 1 161 ? 40.238 8.353 -11.441 1.00 76.19 161 ALA A N 1
ATOM 1207 C CA . ALA A 1 161 ? 41.195 8.972 -12.356 1.00 76.19 161 ALA A CA 1
ATOM 1208 C C . ALA A 1 161 ? 41.031 10.504 -12.435 1.00 76.19 161 ALA A C 1
ATOM 1210 O O . ALA A 1 161 ? 42.027 11.230 -12.410 1.00 76.19 161 ALA A O 1
ATOM 1211 N N . HIS A 1 162 ? 39.794 11.015 -12.472 1.00 75.56 162 HIS A N 1
ATOM 1212 C CA . HIS A 1 162 ? 39.525 12.460 -12.458 1.00 75.56 162 HIS A CA 1
ATOM 1213 C C . HIS A 1 162 ? 39.951 13.122 -11.141 1.00 75.56 162 HIS A C 1
ATOM 1215 O O . HIS A 1 162 ? 40.603 14.166 -11.152 1.00 75.56 162 HIS A O 1
ATOM 1221 N N . LEU A 1 163 ? 39.642 12.497 -10.002 1.00 81.31 163 LEU A N 1
ATOM 1222 C CA . LEU A 1 163 ? 40.025 12.993 -8.680 1.00 81.31 163 LEU A CA 1
ATOM 1223 C C . LEU A 1 163 ? 41.548 12.979 -8.481 1.00 81.31 163 LEU A C 1
ATOM 1225 O O . LEU A 1 163 ? 42.097 13.921 -7.908 1.00 81.31 163 LEU A O 1
ATOM 1229 N N . ALA A 1 164 ? 42.242 11.957 -8.991 1.00 80.56 164 ALA A N 1
ATOM 1230 C CA . ALA A 1 164 ? 43.701 11.884 -8.969 1.00 80.56 164 ALA A CA 1
ATOM 1231 C C . ALA A 1 164 ? 44.349 12.971 -9.847 1.00 80.56 164 ALA A C 1
ATOM 1233 O O . ALA A 1 164 ? 45.296 13.633 -9.415 1.00 80.56 164 ALA A O 1
ATOM 1234 N N . ALA A 1 165 ? 43.809 13.212 -11.046 1.00 81.25 165 ALA A N 1
ATOM 1235 C CA . ALA A 1 165 ? 44.277 14.275 -11.935 1.00 81.25 165 ALA A CA 1
ATOM 1236 C C . ALA A 1 165 ? 44.072 15.676 -11.329 1.00 81.25 165 ALA A C 1
ATOM 1238 O O . ALA A 1 165 ? 44.921 16.559 -11.473 1.00 81.25 165 ALA A O 1
ATOM 1239 N N . ASP A 1 166 ? 42.969 15.888 -10.615 1.00 84.19 166 ASP A N 1
ATOM 1240 C CA . ASP A 1 166 ? 42.696 17.155 -9.939 1.00 84.19 166 ASP A CA 1
ATOM 1241 C C . ASP A 1 166 ? 43.554 17.360 -8.686 1.00 84.19 166 ASP A C 1
ATOM 1243 O O . ASP A 1 166 ? 43.943 18.494 -8.397 1.00 84.19 166 ASP A O 1
ATOM 1247 N N . ALA A 1 167 ? 43.907 16.291 -7.968 1.00 82.25 167 ALA A N 1
ATOM 1248 C CA . ALA A 1 167 ? 44.861 16.358 -6.863 1.00 82.25 167 ALA A CA 1
ATOM 1249 C C . ALA A 1 167 ? 46.267 16.754 -7.351 1.00 82.25 167 ALA A C 1
ATOM 1251 O O . ALA A 1 167 ? 46.868 17.673 -6.791 1.00 82.25 167 ALA A O 1
ATOM 1252 N N . A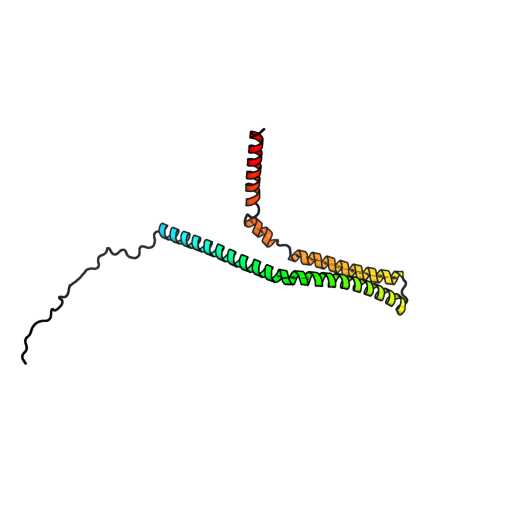LA A 1 168 ? 46.745 16.148 -8.444 1.00 80.56 168 ALA A N 1
ATOM 1253 C CA . ALA A 1 168 ? 48.040 16.477 -9.044 1.00 80.56 168 ALA A CA 1
ATOM 1254 C C . ALA A 1 168 ? 48.110 17.948 -9.499 1.00 80.56 168 ALA A C 1
ATOM 1256 O O . ALA A 1 168 ? 49.061 18.660 -9.181 1.00 80.56 168 ALA A O 1
ATOM 1257 N N . ARG A 1 169 ? 47.046 18.452 -10.143 1.00 82.25 169 ARG A N 1
ATOM 1258 C CA . ARG A 1 169 ? 46.966 19.854 -10.596 1.00 82.25 169 ARG A CA 1
ATOM 1259 C C . ARG A 1 169 ? 46.928 20.883 -9.465 1.00 82.25 169 ARG A C 1
ATOM 1261 O O . ARG A 1 169 ? 47.284 22.039 -9.689 1.00 82.25 169 ARG A O 1
ATOM 1268 N N . ARG A 1 170 ? 46.483 20.506 -8.263 1.00 76.62 170 ARG A N 1
ATOM 1269 C CA . ARG A 1 170 ? 46.554 21.385 -7.081 1.00 76.62 170 ARG A CA 1
ATOM 1270 C C . ARG A 1 170 ? 47.953 21.424 -6.478 1.00 76.62 170 ARG A C 1
ATOM 1272 O O . ARG A 1 170 ? 48.338 22.462 -5.957 1.00 76.62 170 ARG A O 1
ATOM 1279 N N . GLN A 1 171 ? 48.698 20.327 -6.575 1.00 76.81 171 GLN A N 1
ATOM 1280 C CA . GLN A 1 171 ? 50.041 20.208 -6.014 1.00 76.81 171 GLN A CA 1
ATOM 1281 C C . GLN A 1 171 ? 51.093 20.981 -6.828 1.00 76.81 171 GLN A C 1
ATOM 1283 O O . GLN A 1 171 ? 52.057 21.462 -6.253 1.00 76.81 171 GLN A O 1
ATOM 1288 N N . GLU A 1 172 ? 50.877 21.175 -8.133 1.00 69.31 172 GLU A N 1
ATOM 1289 C CA . GLU A 1 172 ? 51.726 22.022 -8.995 1.00 69.31 172 GLU A CA 1
ATOM 1290 C C . GLU A 1 172 ? 51.462 23.534 -8.852 1.00 69.31 172 GLU A C 1
ATOM 1292 O O . GLU A 1 172 ? 52.230 24.349 -9.358 1.00 69.31 172 GLU A O 1
ATOM 1297 N N . ARG A 1 173 ? 50.352 23.927 -8.214 1.00 66.00 173 ARG A N 1
ATOM 1298 C CA . ARG A 1 173 ? 49.947 25.336 -8.042 1.00 66.00 173 ARG A CA 1
ATOM 1299 C C . ARG A 1 173 ? 50.249 25.900 -6.647 1.00 66.00 173 ARG A C 1
ATOM 1301 O O . ARG A 1 173 ? 49.908 27.058 -6.403 1.00 66.00 173 ARG A O 1
ATOM 1308 N N . ALA A 1 174 ? 50.822 25.093 -5.757 1.00 55.09 174 ALA A N 1
ATOM 1309 C CA . ALA A 1 174 ? 51.247 25.462 -4.406 1.00 55.09 174 ALA A CA 1
ATOM 1310 C C . ALA A 1 174 ? 52.775 25.559 -4.350 1.00 55.09 174 ALA A C 1
ATOM 1312 O O . ALA A 1 174 ? 53.264 26.464 -3.640 1.00 55.09 174 ALA A O 1
#

Radius of gyration: 42.19 Å; chains: 1; bounding box: 76×49×145 Å

Sequence (174 aa):
MSDPHRPADDPAPDDGAAPDPAAPGPRSPSIEEAYREIRDAGREGLEAAIDTGRALRGLLIADFALARSALGRALLWVSVAIVFGASSWLLLMAALIALLQGVLGWSWLGSMSAAAGLSLAVAAVGVWRAIHYFEYTRLHATRRQLRRLGLGDLDEDQLQAHLAADAARRQERA

Foldseek 3Di:
DDDDDDDDDDDDDPDDPDPDPPDPDPPPDDPVRVVVVVVVVVVVVVVVVVVVVVVVVVVVVVVVVVCVVVVVVVVVVVVVCVVVVVVVLVVVLVVQLVCCCPPVVDDNVVSVVVSVVVVVVVVVVVVVVVVVVVVVVPPVVVVVVCVVVCVPVVCVVVVVVVVVVVVVVVVVVD

Secondary structure (DSSP, 8-state):
---------PPP--------TTS-------HHHHHHHHHHHHHHHHHHHHHHHHHHHHHHHHHHHHHHHHHHHHHHHHHHHHHHHHHHHHHHHHHHHHHHHHHH---HHHHHHHHHHHHHHHHHHHHHHHHHHHHHT--HHHHHHHHHTTTTHHHHHHHHHHHHHHHHHHHTT-

pLDDT: mean 78.08, std 14.68, range [44.47, 96.69]

Organism: NCBI:txid1792846